Protein AF-A0A6N7YQA2-F1 (afdb_monomer)

Sequence (114 aa):
MRVAAPLALVAAVAAGTWFLGAIVARTTVAAIALTTVWFALLGLAVLLACRRDRALRLPLGGTFAAIAAVSLFGLWWGTVRETEVNERVDVGTPASALPAAERPAVEDLLAPQP

Structure (mmCIF, N/CA/C/O backbone):
data_AF-A0A6N7YQA2-F1
#
_entry.id   AF-A0A6N7YQA2-F1
#
loop_
_atom_site.group_PDB
_atom_site.id
_atom_site.type_symbol
_atom_site.label_atom_id
_atom_site.label_alt_id
_atom_site.label_comp_id
_atom_site.label_asym_id
_atom_site.label_entity_id
_atom_site.label_seq_id
_atom_site.pdbx_PDB_ins_code
_atom_site.Cartn_x
_atom_site.Cartn_y
_atom_site.Cartn_z
_atom_site.occupancy
_atom_site.B_iso_or_equiv
_atom_site.auth_seq_id
_atom_site.auth_comp_id
_atom_site.auth_asym_id
_atom_site.auth_atom_id
_atom_site.pdbx_PDB_model_num
ATOM 1 N N . MET A 1 1 ? -5.804 6.722 22.590 1.00 57.06 1 MET A N 1
ATOM 2 C CA . MET A 1 1 ? -5.378 5.589 21.728 1.00 57.06 1 MET A CA 1
ATOM 3 C C . MET A 1 1 ? -5.959 5.590 20.307 1.00 57.06 1 MET A C 1
ATOM 5 O O . MET A 1 1 ? -5.325 5.017 19.434 1.00 57.06 1 MET A O 1
ATOM 9 N N . ARG A 1 2 ? -7.104 6.239 20.021 1.00 64.12 2 ARG A N 1
ATOM 10 C CA . ARG A 1 2 ? -7.795 6.135 18.714 1.00 64.12 2 ARG A CA 1
ATOM 11 C C . ARG A 1 2 ? -7.004 6.622 17.481 1.00 64.12 2 ARG A C 1
ATOM 13 O O . ARG A 1 2 ? -7.278 6.149 16.389 1.00 64.12 2 ARG A O 1
ATOM 20 N N . VAL A 1 3 ? -6.024 7.515 17.652 1.00 74.50 3 VAL A N 1
ATOM 21 C CA . VAL A 1 3 ? -5.233 8.105 16.545 1.00 74.50 3 VAL A CA 1
ATOM 22 C C . VAL A 1 3 ? -3.900 7.378 16.311 1.00 74.50 3 VAL A C 1
ATOM 24 O O . VAL A 1 3 ? -3.373 7.384 15.206 1.00 74.50 3 VAL A O 1
ATOM 27 N N . ALA A 1 4 ? -3.373 6.682 17.322 1.00 84.44 4 ALA A N 1
ATOM 28 C CA . ALA A 1 4 ? -2.096 5.977 17.202 1.00 84.44 4 ALA A CA 1
ATOM 29 C C . ALA A 1 4 ? -2.177 4.809 16.208 1.00 84.44 4 ALA A C 1
ATOM 31 O O . ALA A 1 4 ? -1.242 4.569 15.457 1.00 84.44 4 ALA A O 1
ATOM 32 N N . ALA A 1 5 ? -3.312 4.110 16.177 1.00 82.88 5 ALA A N 1
ATOM 33 C CA . ALA A 1 5 ? -3.513 2.957 15.311 1.00 82.88 5 ALA A CA 1
ATOM 34 C C . ALA A 1 5 ? -3.528 3.309 13.801 1.00 82.88 5 ALA A C 1
ATOM 36 O O . ALA A 1 5 ? -2.800 2.658 13.053 1.00 82.88 5 ALA A O 1
ATOM 37 N N . PRO A 1 6 ? -4.268 4.334 13.320 1.00 83.50 6 PRO A N 1
ATOM 38 C CA . PRO A 1 6 ? -4.181 4.745 11.916 1.00 83.50 6 PRO A CA 1
ATOM 39 C C . PRO A 1 6 ? -2.810 5.334 11.552 1.00 83.50 6 PRO A C 1
ATOM 41 O O . PRO A 1 6 ? -2.308 5.047 10.471 1.00 83.50 6 PRO A O 1
ATOM 44 N N . LEU A 1 7 ? -2.156 6.078 12.454 1.00 88.31 7 LEU A N 1
ATOM 45 C CA . LEU A 1 7 ? -0.782 6.557 12.233 1.00 88.31 7 LEU A CA 1
ATOM 46 C C . LEU A 1 7 ? 0.217 5.405 12.089 1.00 88.31 7 LEU A C 1
ATOM 48 O O . LEU A 1 7 ? 1.036 5.411 11.174 1.00 88.31 7 LEU A O 1
ATOM 52 N N . ALA A 1 8 ? 0.126 4.398 12.958 1.00 89.00 8 ALA A N 1
ATOM 53 C CA . ALA A 1 8 ? 0.962 3.207 12.876 1.00 89.00 8 ALA A CA 1
ATOM 54 C C . ALA A 1 8 ? 0.727 2.443 11.567 1.00 89.00 8 ALA A C 1
ATOM 56 O O . ALA A 1 8 ? 1.684 1.963 10.967 1.00 89.00 8 ALA A O 1
ATOM 57 N N . LEU A 1 9 ? -0.522 2.375 11.089 1.00 89.06 9 LEU A N 1
ATOM 58 C CA . LEU A 1 9 ? -0.838 1.775 9.794 1.00 89.06 9 LEU A CA 1
ATOM 59 C C . LEU A 1 9 ? -0.187 2.548 8.641 1.00 89.06 9 LEU A C 1
ATOM 61 O O . LEU A 1 9 ? 0.453 1.931 7.796 1.00 89.06 9 LEU A O 1
ATOM 65 N N . VAL A 1 10 ? -0.303 3.879 8.623 1.00 89.75 10 VAL A N 1
ATOM 66 C CA . VAL A 1 10 ? 0.345 4.728 7.606 1.00 89.75 10 VAL A CA 1
ATOM 67 C C . VAL A 1 10 ? 1.859 4.517 7.616 1.00 89.75 10 VAL A C 1
ATOM 69 O O . VAL A 1 10 ? 2.452 4.300 6.561 1.00 89.75 10 VAL A O 1
ATOM 72 N N . ALA A 1 11 ? 2.478 4.515 8.798 1.00 91.44 11 ALA A N 1
ATOM 73 C CA . ALA A 1 11 ? 3.910 4.278 8.944 1.00 91.44 11 ALA A CA 1
ATOM 74 C C . ALA A 1 11 ? 4.317 2.875 8.461 1.00 91.44 11 ALA A C 1
ATOM 76 O O . ALA A 1 11 ? 5.308 2.741 7.749 1.00 91.44 11 ALA A O 1
ATOM 77 N N . ALA A 1 12 ? 3.541 1.839 8.794 1.00 90.94 12 ALA A N 1
ATOM 78 C CA . ALA A 1 12 ? 3.803 0.463 8.373 1.00 90.94 12 ALA A CA 1
ATOM 79 C C . ALA A 1 12 ? 3.654 0.274 6.858 1.00 90.94 12 ALA A C 1
ATOM 81 O O . ALA A 1 12 ? 4.460 -0.431 6.246 1.00 90.94 12 ALA A O 1
ATOM 82 N N . VAL A 1 13 ? 2.655 0.917 6.242 1.00 89.38 13 VAL A N 1
ATOM 83 C CA . VAL A 1 13 ? 2.530 0.958 4.781 1.00 89.38 13 VAL A CA 1
ATOM 84 C C . VAL A 1 13 ? 3.771 1.621 4.204 1.00 89.38 13 VAL A C 1
ATOM 86 O O . VAL A 1 13 ? 4.504 0.951 3.488 1.00 89.38 13 VAL A O 1
ATOM 89 N N . ALA A 1 14 ? 4.049 2.876 4.577 1.00 89.00 14 ALA A N 1
ATOM 90 C CA . ALA A 1 14 ? 5.137 3.668 4.010 1.00 89.00 14 ALA A CA 1
ATOM 91 C C . ALA A 1 14 ? 6.494 2.959 4.128 1.00 89.00 14 ALA A C 1
ATOM 93 O O . ALA A 1 14 ? 7.182 2.780 3.121 1.00 89.00 14 ALA A O 1
ATOM 94 N N . ALA A 1 15 ? 6.837 2.490 5.330 1.00 90.81 15 ALA A N 1
ATOM 95 C CA . ALA A 1 15 ? 8.086 1.785 5.592 1.00 90.81 15 ALA A CA 1
ATOM 96 C C . ALA A 1 15 ? 8.188 0.476 4.797 1.00 90.81 15 ALA A C 1
ATOM 98 O O . ALA A 1 15 ? 9.235 0.196 4.217 1.00 90.81 15 ALA A O 1
ATOM 99 N N . GLY A 1 16 ? 7.106 -0.305 4.725 1.00 86.00 16 GLY A N 1
ATOM 100 C CA . GLY A 1 16 ? 7.097 -1.557 3.975 1.00 86.00 16 GLY A CA 1
ATOM 101 C C . GLY A 1 16 ? 7.213 -1.344 2.469 1.00 86.00 16 GLY A C 1
ATOM 102 O O . GLY A 1 16 ? 8.062 -1.968 1.841 1.00 86.00 16 GLY A O 1
ATOM 103 N N . THR A 1 17 ? 6.443 -0.421 1.881 1.00 83.62 17 THR A N 1
ATOM 104 C CA . THR A 1 17 ? 6.575 -0.093 0.449 1.00 83.62 17 THR A CA 1
ATOM 105 C C . THR A 1 17 ? 7.958 0.439 0.106 1.00 83.62 17 THR A C 1
ATOM 107 O O . THR A 1 17 ? 8.520 0.041 -0.910 1.00 83.62 17 THR A O 1
ATOM 110 N N . TRP A 1 18 ? 8.532 1.291 0.960 1.00 86.62 18 TRP A N 1
ATOM 111 C CA . TRP A 1 18 ? 9.882 1.803 0.756 1.00 86.62 18 TRP A CA 1
ATOM 112 C C . TRP A 1 18 ? 10.914 0.677 0.793 1.00 86.62 18 TRP A C 1
ATOM 114 O O . TRP A 1 18 ? 11.698 0.522 -0.137 1.00 86.62 18 TRP A O 1
ATOM 124 N N . PHE A 1 19 ? 10.896 -0.145 1.843 1.00 86.81 19 PHE A N 1
ATOM 125 C CA . PHE A 1 19 ? 11.865 -1.222 2.016 1.00 86.81 19 PHE A CA 1
ATOM 126 C C . PHE A 1 19 ? 11.759 -2.270 0.898 1.00 86.81 19 PHE A C 1
ATOM 128 O O . PHE A 1 19 ? 12.755 -2.629 0.271 1.00 86.81 19 PHE A O 1
ATOM 135 N N . LEU A 1 20 ? 10.548 -2.737 0.599 1.00 81.88 20 LEU A N 1
ATOM 136 C CA . LEU A 1 20 ? 10.328 -3.791 -0.391 1.00 81.88 20 LEU A CA 1
ATOM 137 C C . LEU A 1 20 ? 10.561 -3.284 -1.821 1.00 81.88 20 LEU A C 1
ATOM 139 O O . LEU A 1 20 ? 11.132 -4.010 -2.634 1.00 81.88 20 LEU A O 1
ATOM 143 N N . GLY A 1 21 ? 10.167 -2.042 -2.111 1.00 72.75 21 GLY A N 1
ATOM 144 C CA . GLY A 1 21 ? 10.317 -1.428 -3.429 1.00 72.75 21 GLY A CA 1
ATOM 145 C C . GLY A 1 21 ? 11.737 -0.954 -3.733 1.00 72.75 21 GLY A C 1
ATOM 146 O O . GLY A 1 21 ? 12.250 -1.251 -4.805 1.00 72.75 21 GLY A O 1
ATOM 147 N N . ALA A 1 22 ? 12.385 -0.242 -2.806 1.00 73.88 22 ALA A N 1
ATOM 148 C CA . ALA A 1 22 ? 13.680 0.393 -3.065 1.00 73.88 22 ALA A CA 1
ATOM 149 C C . ALA A 1 22 ? 14.885 -0.511 -2.767 1.00 73.88 22 ALA A C 1
ATOM 151 O O . ALA A 1 22 ? 15.943 -0.326 -3.361 1.00 73.88 22 ALA A O 1
ATOM 152 N N . ILE A 1 23 ? 14.755 -1.460 -1.831 1.00 76.62 23 ILE A N 1
ATOM 153 C CA . ILE A 1 23 ? 15.906 -2.230 -1.326 1.00 76.62 23 ILE A CA 1
ATOM 154 C C . ILE A 1 23 ? 15.876 -3.677 -1.820 1.00 76.62 23 ILE A C 1
ATOM 156 O O . ILE A 1 23 ? 16.917 -4.238 -2.157 1.00 76.62 23 ILE A O 1
ATOM 160 N N . VAL A 1 24 ? 14.697 -4.303 -1.856 1.00 74.38 24 VAL A N 1
ATOM 161 C CA . VAL A 1 24 ? 14.593 -5.753 -2.097 1.00 74.38 24 VAL A CA 1
ATOM 162 C C . VAL A 1 24 ? 14.338 -6.087 -3.567 1.00 74.38 24 VAL A C 1
ATOM 164 O O . VAL A 1 24 ? 14.858 -7.083 -4.079 1.00 74.38 24 VAL A O 1
ATOM 167 N N . ALA A 1 25 ? 13.543 -5.281 -4.266 1.00 75.31 25 ALA A N 1
ATOM 168 C CA . ALA A 1 25 ? 13.140 -5.597 -5.624 1.00 75.31 25 ALA A CA 1
ATOM 169 C C . ALA A 1 25 ? 14.216 -5.234 -6.659 1.00 75.31 25 ALA A C 1
ATOM 171 O O . ALA A 1 25 ? 14.480 -4.068 -6.927 1.00 75.31 25 ALA A O 1
ATOM 172 N N . ARG A 1 26 ? 14.798 -6.255 -7.302 1.00 77.56 26 ARG A N 1
ATOM 173 C CA . ARG A 1 26 ? 15.703 -6.077 -8.458 1.00 77.56 26 ARG A CA 1
ATOM 174 C C . ARG A 1 26 ? 14.960 -5.908 -9.782 1.00 77.56 26 ARG A C 1
ATOM 176 O O . ARG A 1 26 ? 15.552 -5.492 -10.768 1.00 77.56 26 ARG A O 1
ATOM 183 N N . THR A 1 27 ? 13.686 -6.294 -9.819 1.00 80.94 27 THR A N 1
ATOM 184 C CA . THR A 1 27 ? 12.836 -6.251 -11.011 1.00 80.94 27 THR A CA 1
ATOM 185 C C . THR A 1 27 ? 11.459 -5.701 -10.657 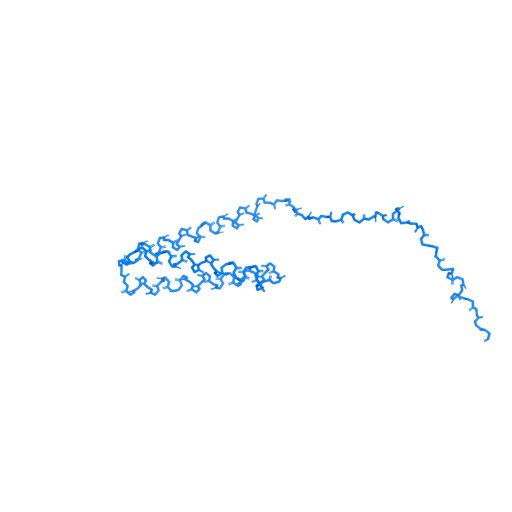1.00 80.94 27 THR A C 1
ATOM 187 O O . THR A 1 27 ? 10.972 -5.888 -9.537 1.00 80.94 27 THR A O 1
ATOM 190 N N . THR A 1 28 ? 10.796 -5.068 -11.626 1.00 79.75 28 THR A N 1
ATOM 191 C CA . THR A 1 28 ? 9.455 -4.485 -11.457 1.00 79.75 28 THR A CA 1
ATOM 192 C C . THR A 1 28 ? 8.426 -5.525 -11.013 1.00 79.75 28 THR A C 1
ATOM 194 O O . THR A 1 28 ? 7.625 -5.271 -10.119 1.00 79.75 28 THR A O 1
ATOM 197 N N . VAL A 1 29 ? 8.486 -6.738 -11.575 1.00 83.50 29 VAL A N 1
ATOM 198 C CA . VAL A 1 29 ? 7.567 -7.832 -11.219 1.00 83.50 29 VAL A CA 1
ATOM 199 C C . VAL A 1 29 ? 7.747 -8.252 -9.759 1.00 83.50 29 VAL A C 1
ATOM 201 O O . VAL A 1 29 ? 6.760 -8.430 -9.045 1.00 83.50 29 VAL A O 1
ATOM 204 N N . ALA A 1 30 ? 8.995 -8.358 -9.289 1.00 84.38 30 ALA A N 1
ATOM 205 C CA . ALA A 1 30 ? 9.272 -8.674 -7.892 1.00 84.38 30 ALA A CA 1
ATOM 206 C C . ALA A 1 30 ? 8.772 -7.562 -6.957 1.00 84.38 30 ALA A C 1
ATOM 208 O O . ALA A 1 30 ? 8.163 -7.871 -5.934 1.00 84.38 30 ALA A O 1
ATOM 209 N N . ALA A 1 31 ? 8.958 -6.289 -7.330 1.00 81.69 31 ALA A N 1
ATOM 210 C CA . ALA A 1 31 ? 8.445 -5.151 -6.565 1.00 81.69 31 ALA A CA 1
ATOM 211 C C . ALA A 1 31 ? 6.922 -5.225 -6.407 1.00 81.69 31 ALA A C 1
ATOM 213 O O . ALA A 1 31 ? 6.407 -5.111 -5.292 1.00 81.69 31 ALA A O 1
ATOM 214 N N . ILE A 1 32 ? 6.201 -5.471 -7.506 1.00 84.06 32 ILE A N 1
ATOM 215 C CA . ILE A 1 32 ? 4.736 -5.567 -7.507 1.00 84.06 32 ILE A CA 1
ATOM 216 C C . ILE A 1 32 ? 4.277 -6.738 -6.639 1.00 84.06 32 ILE A C 1
ATOM 218 O O . ILE A 1 32 ? 3.419 -6.553 -5.774 1.00 84.06 32 ILE A O 1
ATOM 222 N N . ALA A 1 33 ? 4.857 -7.928 -6.825 1.00 88.25 33 ALA A N 1
ATOM 223 C CA . ALA A 1 33 ? 4.471 -9.119 -6.072 1.00 88.25 33 ALA A CA 1
ATOM 224 C C . ALA A 1 3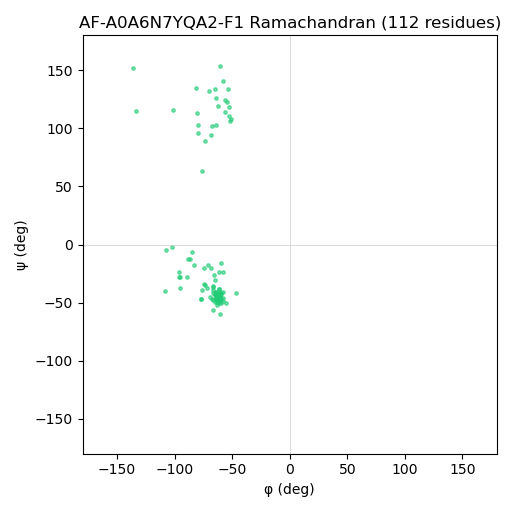3 ? 4.688 -8.924 -4.564 1.00 88.25 33 ALA A C 1
ATOM 226 O O . ALA A 1 33 ? 3.781 -9.151 -3.763 1.00 88.25 33 ALA A O 1
ATOM 227 N N . LEU A 1 34 ? 5.865 -8.431 -4.180 1.00 88.62 34 LEU A N 1
ATOM 228 C CA . LEU A 1 34 ? 6.242 -8.242 -2.784 1.00 88.62 34 LEU A CA 1
ATOM 229 C C . LEU A 1 34 ? 5.386 -7.165 -2.101 1.00 88.62 34 LEU A C 1
ATOM 231 O O . LEU A 1 34 ? 4.893 -7.369 -0.990 1.00 88.62 34 LEU A O 1
ATOM 235 N N . THR A 1 35 ? 5.129 -6.059 -2.801 1.00 86.56 35 THR A N 1
ATOM 236 C CA . THR A 1 35 ? 4.234 -4.996 -2.323 1.00 86.56 35 THR A CA 1
ATOM 237 C C . THR A 1 35 ? 2.796 -5.494 -2.181 1.00 86.56 35 THR A C 1
ATOM 239 O O . THR A 1 35 ? 2.136 -5.201 -1.185 1.00 86.56 35 THR A O 1
ATOM 242 N N . THR A 1 36 ? 2.315 -6.298 -3.131 1.00 88.81 36 THR A N 1
ATOM 243 C CA . THR A 1 36 ? 0.965 -6.884 -3.086 1.00 88.81 36 THR A CA 1
ATOM 244 C C . THR A 1 36 ? 0.801 -7.797 -1.873 1.00 88.81 36 THR A C 1
ATOM 246 O O . THR A 1 36 ? -0.178 -7.674 -1.134 1.00 88.81 3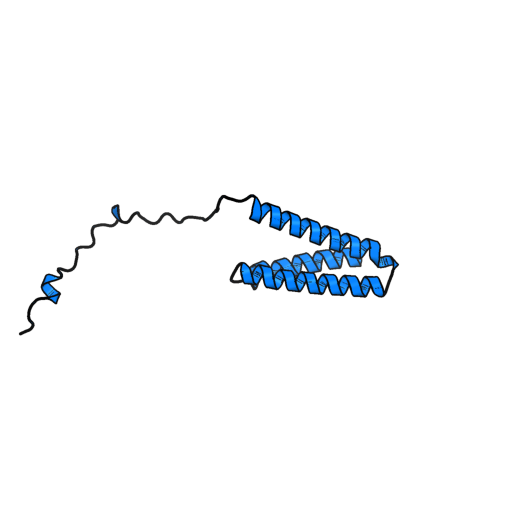6 THR A O 1
ATOM 249 N N . VAL A 1 37 ? 1.782 -8.669 -1.617 1.00 93.25 37 VAL A N 1
ATOM 250 C CA . VAL A 1 37 ? 1.793 -9.538 -0.430 1.00 93.25 37 VAL A CA 1
ATOM 251 C C . VAL A 1 37 ? 1.799 -8.704 0.852 1.00 93.25 37 VAL A C 1
ATOM 253 O O . VAL A 1 37 ? 1.034 -8.991 1.771 1.00 93.25 37 VAL A O 1
ATOM 256 N N . TRP A 1 38 ? 2.596 -7.635 0.910 1.00 92.31 38 TRP A N 1
ATOM 257 C CA . TRP A 1 38 ? 2.639 -6.744 2.071 1.00 92.31 38 TRP A CA 1
ATOM 258 C C . TRP A 1 38 ? 1.293 -6.069 2.357 1.00 92.31 38 TRP A C 1
ATOM 260 O O . TRP A 1 38 ? 0.805 -6.102 3.489 1.00 92.31 38 TRP A O 1
ATOM 270 N N . PHE A 1 39 ? 0.643 -5.522 1.327 1.00 91.38 39 PHE A N 1
ATOM 271 C CA . PHE A 1 39 ? -0.698 -4.951 1.457 1.00 91.38 39 PHE A CA 1
ATOM 272 C C . PHE A 1 39 ? -1.731 -5.990 1.902 1.00 91.38 39 PHE A C 1
ATOM 274 O O . PHE A 1 39 ? -2.589 -5.672 2.726 1.00 91.38 39 PHE A O 1
ATOM 281 N N . ALA A 1 40 ? -1.637 -7.231 1.416 1.00 93.00 40 ALA A N 1
ATOM 282 C CA . ALA A 1 40 ? -2.518 -8.313 1.847 1.00 93.00 40 ALA A CA 1
ATOM 283 C C . ALA A 1 40 ? -2.337 -8.640 3.339 1.00 93.00 40 ALA A C 1
ATOM 285 O O . ALA A 1 40 ? -3.327 -8.782 4.062 1.00 93.00 40 ALA A O 1
ATOM 286 N N . LEU A 1 41 ? -1.092 -8.691 3.826 1.00 94.25 41 LEU A N 1
ATOM 287 C CA . LEU A 1 41 ? -0.791 -8.906 5.245 1.00 94.25 41 LEU A CA 1
ATOM 288 C C . LEU A 1 41 ? -1.335 -7.771 6.121 1.00 94.25 41 LEU A C 1
ATOM 290 O O . LEU A 1 41 ? -1.966 -8.032 7.149 1.00 94.2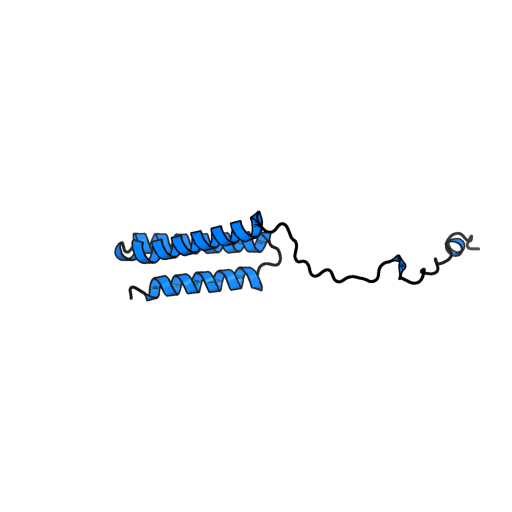5 41 LEU A O 1
ATOM 294 N N . LEU A 1 42 ? -1.155 -6.517 5.700 1.00 92.25 42 LEU A N 1
ATOM 295 C CA . LEU A 1 42 ? -1.707 -5.364 6.414 1.00 92.25 42 LEU A CA 1
ATOM 296 C C . LEU A 1 42 ? -3.238 -5.359 6.396 1.00 92.25 42 LEU A C 1
ATOM 298 O O . LEU A 1 42 ? -3.858 -5.127 7.433 1.00 92.25 42 LEU A O 1
ATOM 302 N N . GLY A 1 43 ? -3.855 -5.675 5.258 1.00 89.50 43 GLY A N 1
ATOM 303 C CA . GLY A 1 43 ? -5.306 -5.806 5.141 1.00 89.50 43 GLY A CA 1
ATOM 304 C C . GLY A 1 43 ? -5.858 -6.884 6.073 1.00 89.50 43 GLY A C 1
ATOM 305 O O . GLY A 1 43 ? -6.860 -6.660 6.755 1.00 89.50 43 GLY A O 1
ATOM 306 N N . LEU A 1 44 ? -5.165 -8.021 6.183 1.00 93.62 44 LEU A N 1
ATOM 307 C CA . LEU A 1 44 ? -5.519 -9.085 7.118 1.00 93.62 44 LEU A CA 1
ATOM 308 C C . LEU A 1 44 ? -5.399 -8.613 8.575 1.00 93.62 44 LEU A C 1
ATOM 310 O O . LEU A 1 44 ? -6.331 -8.810 9.355 1.00 93.62 44 LEU A O 1
ATOM 314 N N . ALA A 1 45 ? -4.310 -7.930 8.937 1.00 90.00 45 ALA A N 1
ATOM 315 C CA . ALA A 1 45 ? -4.125 -7.373 10.278 1.00 90.00 45 ALA A CA 1
ATOM 316 C C . ALA A 1 45 ? -5.222 -6.355 10.641 1.00 90.00 45 ALA A C 1
ATOM 318 O O . ALA A 1 45 ? -5.794 -6.418 11.734 1.00 90.00 45 ALA A O 1
ATOM 319 N N . VAL A 1 46 ? -5.578 -5.466 9.707 1.00 90.25 46 VAL A N 1
ATOM 320 C CA . VAL A 1 46 ? -6.688 -4.513 9.857 1.00 90.25 46 VAL A CA 1
ATOM 321 C C . VAL A 1 46 ? -8.007 -5.256 10.046 1.00 90.25 46 VAL A C 1
ATOM 323 O O . VAL A 1 46 ? -8.775 -4.914 10.946 1.00 90.25 46 VAL A O 1
ATOM 326 N N . LEU A 1 47 ? -8.268 -6.297 9.252 1.00 89.94 47 LEU A N 1
ATOM 327 C CA . LEU A 1 47 ? -9.490 -7.091 9.349 1.00 89.94 47 LEU A CA 1
ATOM 328 C C . LEU A 1 47 ? -9.596 -7.797 10.708 1.00 89.94 47 LEU A C 1
ATOM 330 O O . LEU A 1 47 ? -10.656 -7.754 11.335 1.00 89.94 47 LEU A O 1
ATOM 334 N N . LEU A 1 48 ? -8.506 -8.393 11.200 1.00 91.38 48 LEU A N 1
ATOM 335 C CA . LEU A 1 48 ? -8.455 -9.007 12.530 1.00 91.38 48 LEU A CA 1
ATOM 336 C C . LEU A 1 48 ? -8.697 -7.971 13.637 1.00 91.38 48 LEU A C 1
ATOM 338 O O . LEU A 1 48 ? -9.514 -8.215 14.529 1.00 91.38 48 LEU A O 1
ATOM 342 N N . ALA A 1 49 ? -8.057 -6.802 13.560 1.00 86.31 49 ALA A N 1
ATOM 343 C CA . ALA A 1 49 ? -8.262 -5.718 14.522 1.00 86.31 49 ALA A CA 1
ATOM 344 C C . ALA A 1 49 ? -9.723 -5.231 14.527 1.00 86.31 49 ALA A C 1
ATOM 346 O O . ALA A 1 49 ? -10.335 -5.086 15.584 1.00 86.31 49 ALA A O 1
ATOM 347 N N . CYS A 1 50 ? -10.315 -5.079 13.342 1.00 87.56 50 CYS A N 1
ATOM 348 C CA . CYS A 1 50 ? -11.713 -4.698 13.142 1.00 87.56 50 CYS A CA 1
ATOM 349 C C . CYS A 1 50 ? -12.714 -5.746 13.652 1.00 87.56 50 CYS A C 1
ATOM 351 O O . CYS A 1 50 ? -13.828 -5.393 14.048 1.00 87.56 50 CYS A O 1
ATOM 353 N N . ARG A 1 51 ? -12.351 -7.037 13.616 1.00 89.19 51 ARG A N 1
ATOM 354 C CA . ARG A 1 51 ? -13.166 -8.119 14.193 1.00 89.19 51 ARG A CA 1
ATOM 355 C C . ARG A 1 51 ? -13.108 -8.119 15.715 1.00 89.19 51 ARG A C 1
ATOM 357 O O . ARG A 1 51 ? -14.114 -8.442 16.341 1.00 89.19 51 ARG A O 1
ATOM 364 N N . ARG A 1 52 ? -11.957 -7.763 16.293 1.00 88.31 52 ARG A N 1
ATOM 365 C CA . ARG A 1 52 ? -11.752 -7.725 17.745 1.00 88.31 52 ARG A CA 1
ATOM 366 C C . ARG A 1 52 ? -12.401 -6.504 18.397 1.00 88.31 52 ARG A C 1
ATOM 368 O O . ARG A 1 52 ? -12.985 -6.647 19.464 1.00 88.31 52 ARG A O 1
ATOM 375 N N . ASP A 1 53 ? -12.339 -5.338 17.755 1.00 85.62 53 ASP A N 1
ATOM 376 C CA . ASP A 1 53 ? -12.951 -4.106 18.258 1.00 85.62 53 ASP A CA 1
ATOM 377 C C . ASP A 1 53 ? -13.732 -3.377 17.154 1.00 85.62 53 ASP A C 1
ATOM 379 O O . ASP A 1 53 ? -13.176 -2.865 16.176 1.00 85.62 53 ASP A O 1
ATOM 383 N N . ARG A 1 54 ? -15.057 -3.292 17.334 1.00 82.81 54 ARG A N 1
ATOM 384 C CA . ARG A 1 54 ? -15.946 -2.617 16.381 1.00 82.81 54 ARG A CA 1
ATOM 385 C C . ARG A 1 54 ? -15.697 -1.110 16.307 1.00 82.81 54 ARG A C 1
ATOM 387 O O . ARG A 1 54 ? -15.953 -0.529 15.253 1.00 82.81 54 ARG A O 1
ATOM 394 N N . ALA A 1 55 ? -15.175 -0.488 17.366 1.00 85.19 55 ALA A N 1
ATOM 395 C CA . ALA A 1 55 ? -14.867 0.940 17.388 1.00 85.19 55 ALA A CA 1
ATOM 396 C C . ALA A 1 55 ? -13.695 1.304 16.459 1.00 85.19 55 ALA A C 1
ATOM 398 O O . ALA A 1 55 ? -13.576 2.457 16.046 1.00 85.19 55 ALA A O 1
ATOM 399 N N . LEU A 1 56 ? -12.858 0.326 16.089 1.00 79.75 56 LEU A N 1
ATOM 400 C CA . LEU A 1 56 ? -11.736 0.521 15.170 1.00 79.75 56 LEU A CA 1
ATOM 401 C C . LEU A 1 56 ? -12.126 0.378 13.692 1.00 79.75 56 LEU A C 1
ATOM 403 O O . LEU A 1 56 ? -11.354 0.787 12.830 1.00 79.75 56 LEU A O 1
ATOM 407 N N . ARG A 1 57 ? -13.323 -0.133 13.370 1.00 85.38 57 ARG A N 1
ATOM 408 C CA . ARG A 1 57 ? -13.731 -0.417 11.977 1.00 85.38 57 ARG A CA 1
ATOM 409 C C . ARG A 1 57 ? -13.724 0.817 11.087 1.00 85.38 57 ARG A C 1
ATOM 411 O O . ARG A 1 57 ? -13.185 0.762 9.988 1.00 85.38 57 ARG A O 1
ATOM 418 N N . LEU A 1 58 ? -14.297 1.919 11.569 1.00 84.88 58 LEU A N 1
ATOM 419 C CA . LEU A 1 58 ? -14.314 3.178 10.826 1.00 84.88 58 LEU A CA 1
ATOM 420 C C . LEU A 1 58 ? -12.908 3.774 10.663 1.00 84.88 58 LEU A C 1
ATOM 422 O O . LEU A 1 58 ? -12.499 3.986 9.525 1.00 84.88 58 LEU A O 1
ATOM 426 N N . PRO A 1 59 ? -12.144 4.032 11.746 1.00 85.25 59 PRO A N 1
ATOM 427 C CA . PRO A 1 59 ? -10.856 4.700 11.609 1.00 85.25 59 PRO A CA 1
ATOM 428 C C . PRO A 1 59 ? -9.813 3.823 10.911 1.00 85.25 59 PRO A C 1
ATOM 430 O O . PRO A 1 59 ? -9.143 4.306 10.006 1.00 85.25 59 PRO A O 1
ATOM 433 N N . LEU A 1 60 ? -9.678 2.541 11.269 1.00 85.69 60 LEU A N 1
ATOM 434 C CA . LEU A 1 60 ? -8.669 1.666 10.662 1.00 85.69 60 LEU A CA 1
ATOM 435 C C . LEU A 1 60 ? -9.078 1.202 9.264 1.00 85.69 60 LEU A C 1
ATOM 437 O O . LEU A 1 60 ? -8.279 1.278 8.336 1.00 85.69 60 LEU A O 1
ATOM 441 N N . GLY A 1 61 ? -10.323 0.743 9.116 1.00 86.62 61 GLY A N 1
ATOM 442 C CA . GLY A 1 61 ? -10.841 0.269 7.836 1.00 86.62 61 GLY A CA 1
ATOM 443 C C . GLY A 1 61 ? -10.926 1.393 6.809 1.00 86.62 61 GLY A C 1
ATOM 444 O O . GLY A 1 61 ? -10.482 1.211 5.680 1.00 86.62 61 GLY A O 1
ATOM 445 N N . GLY A 1 62 ? -11.410 2.572 7.214 1.00 88.94 62 GLY A N 1
ATOM 446 C CA . GLY A 1 62 ? -11.444 3.759 6.359 1.00 88.94 62 GLY A CA 1
ATOM 447 C C . GLY A 1 62 ? -10.049 4.221 5.941 1.00 88.94 62 GLY A C 1
ATOM 448 O O . GLY A 1 62 ? -9.826 4.473 4.761 1.00 88.94 62 GLY A O 1
ATOM 449 N N . THR A 1 63 ? -9.090 4.254 6.875 1.00 89.12 63 THR A N 1
ATOM 450 C CA . THR A 1 63 ? -7.696 4.616 6.558 1.00 89.12 63 THR A CA 1
ATOM 451 C C . THR A 1 63 ? -7.076 3.620 5.581 1.00 89.12 63 THR A C 1
ATOM 453 O O . THR A 1 63 ? -6.515 4.031 4.570 1.00 89.12 63 THR A O 1
ATOM 456 N N . PHE A 1 64 ? -7.214 2.314 5.831 1.00 91.00 64 PHE A N 1
ATOM 457 C CA . PHE A 1 64 ? -6.685 1.292 4.926 1.00 91.00 64 PHE A CA 1
ATOM 458 C C . PHE A 1 64 ? -7.316 1.383 3.533 1.00 91.00 64 PHE A C 1
ATOM 460 O O . PHE A 1 64 ? -6.600 1.355 2.535 1.00 91.00 64 PHE A O 1
ATOM 467 N N . ALA A 1 65 ? -8.641 1.539 3.461 1.00 92.31 65 ALA A N 1
ATOM 468 C CA . ALA A 1 65 ? -9.357 1.669 2.196 1.00 92.31 65 ALA A CA 1
ATOM 469 C C . ALA A 1 65 ? -8.922 2.918 1.416 1.00 92.31 65 ALA A C 1
ATOM 471 O O . ALA A 1 65 ? -8.695 2.832 0.212 1.00 92.31 65 ALA A O 1
ATOM 472 N N . ALA A 1 66 ? -8.749 4.056 2.096 1.00 93.81 66 ALA A N 1
ATOM 473 C CA . ALA A 1 66 ? -8.258 5.284 1.478 1.00 93.81 66 ALA A CA 1
ATOM 474 C C . ALA A 1 66 ? -6.835 5.112 0.926 1.00 93.81 66 ALA A C 1
ATOM 476 O O . ALA A 1 66 ? -6.581 5.478 -0.218 1.00 93.81 66 ALA A O 1
ATOM 477 N N . ILE A 1 67 ? -5.930 4.500 1.698 1.00 91.44 67 ILE A N 1
ATOM 478 C CA . ILE A 1 67 ? -4.564 4.205 1.243 1.00 91.44 67 ILE A CA 1
ATOM 479 C C . ILE A 1 67 ? -4.603 3.292 0.015 1.00 91.44 67 ILE A C 1
ATOM 481 O O . ILE A 1 67 ? -3.990 3.615 -0.997 1.00 91.44 67 ILE A O 1
ATOM 485 N N . ALA A 1 68 ? -5.349 2.185 0.072 1.00 89.62 68 ALA A N 1
ATOM 486 C CA . ALA A 1 68 ? -5.451 1.244 -1.040 1.00 89.62 68 ALA A CA 1
ATOM 487 C C . ALA A 1 68 ? -6.002 1.913 -2.310 1.00 89.62 68 ALA A C 1
ATOM 489 O O . ALA A 1 68 ? -5.468 1.697 -3.397 1.00 89.62 68 ALA A O 1
ATOM 490 N N . ALA A 1 69 ? -7.025 2.763 -2.174 1.00 92.81 69 ALA A N 1
ATOM 491 C CA . ALA A 1 69 ? -7.592 3.516 -3.287 1.00 92.81 69 ALA A CA 1
ATOM 492 C C . ALA A 1 69 ? -6.575 4.490 -3.900 1.00 92.81 69 ALA A C 1
ATOM 494 O O . ALA A 1 69 ? -6.420 4.516 -5.119 1.00 92.81 69 ALA A O 1
ATOM 495 N N . VAL A 1 70 ? -5.844 5.245 -3.073 1.00 93.38 70 VAL A N 1
ATOM 496 C CA . VAL A 1 70 ? -4.792 6.165 -3.537 1.00 93.38 70 VAL A CA 1
ATOM 497 C C . VAL A 1 70 ? -3.659 5.405 -4.226 1.00 93.38 70 VAL A C 1
ATOM 499 O O . VAL A 1 70 ? -3.213 5.820 -5.292 1.00 93.38 70 VAL A O 1
ATOM 502 N N . SER A 1 71 ? -3.219 4.274 -3.670 1.00 87.44 71 SER A N 1
ATOM 503 C CA . SER A 1 71 ? -2.171 3.444 -4.271 1.00 87.44 71 SER A CA 1
ATOM 504 C C . SER A 1 71 ? -2.597 2.857 -5.619 1.00 87.44 71 SER A C 1
ATOM 506 O O . SER A 1 71 ? -1.832 2.926 -6.578 1.00 87.44 71 SER A O 1
ATOM 508 N N . LEU A 1 72 ? -3.821 2.327 -5.720 1.00 88.50 72 LEU A N 1
ATOM 509 C CA . LEU A 1 72 ? -4.371 1.815 -6.980 1.00 88.50 72 LEU A CA 1
ATOM 510 C C . LEU A 1 72 ? -4.526 2.923 -8.020 1.00 88.50 72 LEU A C 1
ATOM 512 O O . LEU A 1 72 ? -4.180 2.722 -9.181 1.00 88.50 72 LEU A O 1
ATOM 516 N N . PHE A 1 73 ? -5.013 4.093 -7.603 1.00 89.56 73 PHE A N 1
ATOM 517 C CA . PHE A 1 73 ? -5.143 5.245 -8.485 1.00 89.56 73 PHE A CA 1
ATOM 518 C C . PHE A 1 73 ? -3.780 5.722 -8.990 1.00 89.56 73 PHE A C 1
ATOM 520 O O . PHE A 1 73 ? -3.633 5.944 -10.186 1.00 89.56 73 PHE A O 1
ATOM 527 N N . GLY A 1 74 ? -2.776 5.822 -8.115 1.00 86.12 74 GLY A N 1
ATOM 528 C CA . GLY A 1 74 ? -1.412 6.182 -8.502 1.00 86.12 74 GLY A CA 1
ATOM 529 C C . GLY A 1 74 ? -0.802 5.179 -9.481 1.00 86.12 74 GLY A C 1
ATOM 530 O O . GLY A 1 74 ? -0.222 5.583 -10.486 1.00 86.12 74 GLY A O 1
ATOM 531 N N . LEU A 1 75 ? -1.001 3.878 -9.239 1.00 83.44 75 LEU A N 1
ATOM 532 C CA . LEU A 1 75 ? -0.539 2.826 -10.145 1.00 83.44 75 LEU A CA 1
ATOM 533 C C . LEU A 1 75 ? -1.232 2.911 -11.507 1.00 83.44 75 LEU A C 1
ATOM 535 O O . LEU A 1 75 ? -0.564 2.846 -12.536 1.00 83.44 75 LEU A O 1
ATOM 539 N N . TRP A 1 76 ? -2.556 3.067 -11.522 1.00 85.19 76 TRP A N 1
ATOM 540 C CA . TRP A 1 76 ? -3.327 3.225 -12.754 1.00 85.19 76 TRP A CA 1
ATOM 541 C C . TRP A 1 76 ? -2.895 4.476 -13.519 1.00 85.19 76 TRP A C 1
ATOM 543 O O . TRP A 1 76 ? -2.661 4.407 -14.720 1.00 85.19 76 TRP A O 1
ATOM 553 N N . TRP A 1 77 ? -2.733 5.597 -12.818 1.00 85.75 77 TRP A N 1
ATOM 554 C CA . TRP A 1 77 ? -2.319 6.859 -13.413 1.00 85.75 77 TRP A CA 1
ATOM 555 C C . TRP A 1 77 ? -0.936 6.756 -14.055 1.00 85.75 77 TRP A C 1
ATOM 557 O O . TRP A 1 77 ? -0.805 7.093 -15.225 1.00 85.75 77 TRP A O 1
ATOM 567 N N . GLY A 1 78 ? 0.064 6.239 -13.335 1.00 80.19 78 GLY A N 1
ATOM 568 C CA . GLY A 1 78 ? 1.410 6.056 -13.885 1.00 80.19 78 GLY A CA 1
ATOM 569 C C . GLY A 1 78 ? 1.430 5.041 -15.028 1.00 80.19 78 GLY A C 1
ATOM 570 O O . GLY A 1 78 ? 1.893 5.336 -16.118 1.00 80.19 78 GLY A O 1
ATOM 571 N N . THR A 1 79 ? 0.832 3.863 -14.838 1.00 75.81 79 THR A N 1
ATOM 572 C CA . THR A 1 79 ? 0.964 2.757 -15.806 1.00 75.81 79 THR A CA 1
ATOM 573 C C . THR A 1 79 ? 0.137 2.959 -17.078 1.00 75.81 79 THR A C 1
ATOM 575 O O . THR A 1 79 ? 0.536 2.505 -18.144 1.00 75.81 79 THR A O 1
ATOM 578 N N . VAL A 1 80 ? -1.043 3.581 -16.981 1.00 74.12 80 VAL A N 1
ATOM 579 C CA . VAL A 1 80 ? -1.977 3.683 -18.117 1.00 74.12 80 VAL A CA 1
ATOM 580 C C . VAL A 1 80 ? -1.817 4.996 -18.881 1.00 74.12 80 VAL A C 1
ATOM 582 O O . VAL A 1 80 ? -2.113 5.026 -20.074 1.00 74.12 80 VAL A O 1
ATOM 585 N N . ARG A 1 81 ? -1.369 6.084 -18.235 1.00 70.62 81 ARG A N 1
ATOM 586 C CA . ARG A 1 81 ? -1.182 7.374 -18.923 1.00 70.62 81 ARG A CA 1
ATOM 587 C C . ARG A 1 81 ? 0.236 7.637 -19.402 1.00 70.62 81 ARG A C 1
ATOM 589 O O . ARG A 1 81 ? 0.370 8.392 -20.362 1.00 70.62 81 ARG A O 1
ATOM 596 N N . GLU A 1 82 ? 1.272 7.086 -18.772 1.00 66.12 82 GLU A N 1
ATOM 597 C CA . GLU A 1 82 ? 2.638 7.320 -19.248 1.00 66.12 82 GLU A CA 1
ATOM 598 C C . GLU A 1 82 ? 2.938 6.419 -20.446 1.00 66.12 82 GLU A C 1
ATOM 600 O O . GLU A 1 82 ? 3.314 5.258 -20.320 1.00 66.12 82 GLU A O 1
ATOM 605 N N . THR A 1 83 ? 2.760 6.982 -21.640 1.00 62.41 83 THR A N 1
ATOM 606 C CA . THR A 1 83 ? 3.275 6.426 -22.900 1.00 62.41 83 THR A CA 1
ATOM 607 C C . THR A 1 83 ? 4.718 6.839 -23.184 1.00 62.41 83 THR A C 1
ATOM 609 O O . THR A 1 83 ? 5.309 6.359 -24.147 1.00 62.41 83 THR A O 1
ATOM 612 N N . GLU A 1 84 ? 5.290 7.728 -22.370 1.00 66.12 84 GLU A N 1
ATOM 613 C CA . GLU A 1 84 ? 6.661 8.209 -22.522 1.00 66.12 84 GLU A CA 1
ATOM 614 C C . GLU A 1 84 ? 7.588 7.506 -21.532 1.00 66.12 84 GLU A C 1
ATOM 616 O O . GLU A 1 84 ? 7.471 7.646 -20.314 1.00 66.12 84 GLU A O 1
ATOM 621 N N . VAL A 1 85 ? 8.533 6.741 -22.074 1.00 66.94 85 VAL A N 1
ATOM 622 C CA . VAL A 1 85 ? 9.615 6.141 -21.300 1.00 66.94 85 VAL A CA 1
ATOM 623 C C . VAL A 1 85 ? 10.667 7.223 -21.072 1.00 66.94 85 VAL A C 1
ATOM 625 O O . VAL A 1 85 ? 11.448 7.537 -21.965 1.00 66.94 85 VAL A O 1
ATOM 628 N N . ASN A 1 86 ? 10.700 7.797 -19.869 1.00 66.81 86 ASN A N 1
ATOM 629 C CA . ASN A 1 86 ? 11.793 8.667 -19.431 1.00 66.81 86 ASN A CA 1
ATOM 630 C C . ASN A 1 86 ? 13.021 7.818 -19.065 1.00 66.81 86 ASN A C 1
ATOM 632 O O . ASN A 1 86 ? 13.437 7.767 -17.906 1.00 66.81 86 ASN A O 1
ATOM 636 N N . GLU A 1 87 ? 13.585 7.104 -20.039 1.00 67.25 87 GLU A N 1
ATOM 637 C CA . GLU A 1 87 ? 14.897 6.495 -19.858 1.00 67.25 87 GLU A CA 1
ATOM 638 C C . GLU A 1 87 ? 15.978 7.543 -20.113 1.00 67.25 87 GLU A C 1
ATOM 640 O O . GLU A 1 87 ? 15.935 8.317 -21.072 1.00 67.25 87 GLU A O 1
ATOM 645 N N . ARG A 1 88 ? 16.973 7.583 -19.230 1.00 68.56 88 ARG A N 1
ATOM 646 C CA . ARG A 1 88 ? 18.184 8.350 -19.485 1.00 68.56 88 ARG A CA 1
ATOM 647 C C . ARG A 1 88 ? 18.980 7.577 -20.529 1.00 68.56 88 ARG A C 1
ATOM 649 O O . ARG A 1 88 ? 19.766 6.703 -20.178 1.00 68.56 88 ARG A O 1
ATOM 656 N N . VAL A 1 89 ? 18.721 7.861 -21.804 1.00 71.88 89 VAL A N 1
ATOM 657 C CA . VAL A 1 89 ? 19.535 7.338 -22.899 1.00 71.88 89 VAL A CA 1
ATOM 658 C C . VAL A 1 89 ? 20.903 7.992 -22.774 1.00 71.88 89 VAL A C 1
ATOM 660 O O . VAL A 1 89 ? 21.078 9.161 -23.122 1.00 71.88 89 VAL A O 1
ATOM 663 N N . ASP A 1 90 ? 21.876 7.253 -22.252 1.00 69.75 90 ASP A N 1
ATOM 664 C CA . ASP A 1 90 ? 23.269 7.613 -22.471 1.00 69.75 90 ASP A CA 1
ATOM 665 C C . ASP A 1 90 ? 23.514 7.471 -23.975 1.00 69.75 90 ASP A C 1
ATOM 667 O O . ASP A 1 90 ? 23.581 6.370 -24.525 1.00 69.75 90 ASP A O 1
ATOM 671 N N . VAL A 1 91 ? 23.554 8.613 -24.663 1.00 73.94 91 VAL A N 1
ATOM 672 C CA . VAL A 1 91 ? 23.821 8.675 -26.098 1.00 73.94 91 VAL A CA 1
ATOM 673 C C . VAL A 1 91 ? 25.273 8.257 -26.295 1.00 73.94 91 VAL A C 1
ATOM 675 O O . VAL A 1 91 ? 26.195 9.058 -26.150 1.00 73.94 91 VAL A O 1
ATOM 678 N N . GLY A 1 92 ? 25.480 6.971 -26.573 1.00 73.38 92 GLY A N 1
ATOM 679 C CA . GLY A 1 92 ? 26.774 6.458 -26.996 1.00 73.38 92 GLY A CA 1
ATOM 680 C C . GLY A 1 92 ? 27.216 7.128 -28.295 1.00 73.38 92 GLY A C 1
ATOM 681 O O . GLY A 1 92 ? 26.393 7.579 -29.095 1.00 73.38 92 GLY A O 1
ATOM 682 N N . THR A 1 93 ? 28.527 7.191 -28.524 1.00 76.94 93 THR A N 1
ATOM 683 C CA . THR A 1 93 ? 29.076 7.669 -29.796 1.00 76.94 93 THR A CA 1
ATOM 684 C C . THR A 1 93 ? 28.487 6.832 -30.938 1.00 76.94 93 THR A C 1
ATOM 686 O O . THR A 1 93 ? 28.601 5.602 -30.890 1.00 76.94 93 THR A O 1
ATOM 689 N N . PRO A 1 94 ? 27.849 7.441 -31.956 1.00 74.19 94 PRO A N 1
ATOM 690 C CA . PRO A 1 94 ? 27.288 6.680 -33.063 1.00 74.19 94 PRO A CA 1
ATOM 691 C C . PRO A 1 94 ? 28.394 5.861 -33.731 1.00 74.19 94 PRO A C 1
ATOM 693 O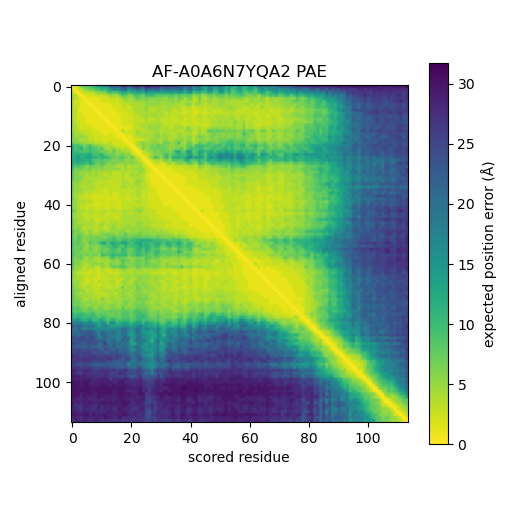 O . PRO A 1 94 ? 29.511 6.345 -33.898 1.00 74.19 94 PRO A O 1
ATOM 696 N N . ALA A 1 95 ? 28.091 4.625 -34.136 1.00 68.75 95 ALA A N 1
ATOM 697 C CA . ALA A 1 95 ? 29.080 3.725 -34.737 1.00 68.75 95 ALA A CA 1
ATOM 698 C C . ALA A 1 95 ? 29.741 4.312 -36.000 1.00 68.75 95 ALA A C 1
ATOM 700 O O . ALA A 1 95 ? 30.867 3.960 -36.328 1.00 68.75 95 ALA A O 1
ATOM 701 N N . SER A 1 96 ? 29.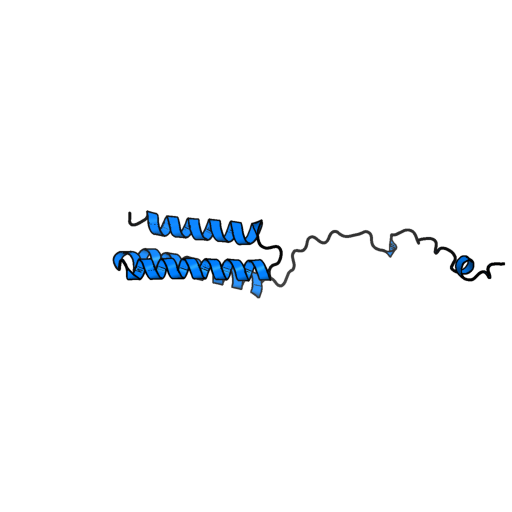074 5.254 -36.672 1.00 71.44 96 SER A N 1
ATOM 702 C CA . SER A 1 96 ? 29.613 6.023 -37.800 1.00 71.44 96 SER A CA 1
ATOM 703 C C . SER A 1 96 ? 30.690 7.045 -37.415 1.00 71.44 96 SER A C 1
ATOM 705 O O . SER A 1 96 ? 31.399 7.531 -38.288 1.00 71.44 96 SER A O 1
ATOM 707 N N . ALA A 1 97 ? 30.779 7.411 -36.135 1.00 69.25 97 ALA A N 1
ATOM 708 C CA . ALA A 1 97 ? 31.798 8.295 -35.574 1.00 69.25 97 ALA A CA 1
ATOM 709 C C . ALA A 1 97 ? 32.897 7.522 -34.825 1.00 69.25 97 ALA A C 1
ATOM 711 O O . ALA A 1 97 ? 33.858 8.130 -34.354 1.00 69.25 97 ALA A O 1
ATOM 712 N N . LEU A 1 98 ? 32.785 6.190 -34.728 1.00 71.00 98 LEU A N 1
ATOM 713 C CA . LEU A 1 98 ? 33.929 5.363 -34.372 1.00 71.00 98 LEU A CA 1
ATOM 714 C C . LEU A 1 98 ? 34.903 5.382 -35.560 1.00 71.00 98 LEU A C 1
ATOM 716 O O . LEU A 1 98 ? 34.463 5.190 -36.698 1.00 71.00 98 LEU A O 1
ATOM 720 N N . PRO A 1 99 ? 36.210 5.616 -35.339 1.00 71.38 99 PRO A N 1
ATOM 721 C CA . PRO A 1 99 ? 37.194 5.414 -36.391 1.00 71.38 99 PRO A CA 1
ATOM 722 C C . PRO A 1 99 ? 37.024 3.992 -36.920 1.00 71.38 99 PRO A C 1
ATOM 724 O O . PRO A 1 99 ? 36.846 3.063 -36.129 1.00 71.38 99 PRO A O 1
ATOM 727 N N . ALA A 1 100 ? 37.009 3.839 -38.247 1.00 69.06 100 ALA A N 1
ATOM 728 C CA . ALA A 1 100 ? 36.898 2.539 -38.886 1.00 69.06 100 ALA A CA 1
ATOM 729 C C . ALA A 1 100 ? 37.952 1.628 -38.260 1.00 69.06 100 ALA 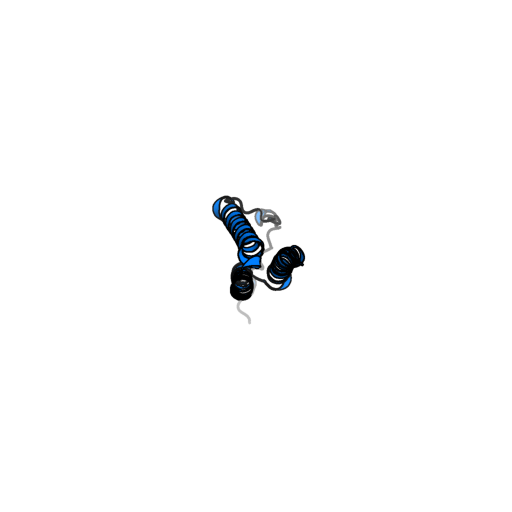A C 1
ATOM 731 O O . ALA A 1 100 ? 39.146 1.847 -38.455 1.00 69.06 100 ALA A O 1
ATOM 732 N N . ALA A 1 101 ? 37.508 0.666 -37.449 1.00 64.44 101 ALA A N 1
ATOM 733 C CA . ALA A 1 101 ? 38.391 -0.361 -36.944 1.00 64.44 101 ALA A CA 1
ATOM 734 C C . ALA A 1 101 ? 39.004 -1.000 -38.184 1.00 64.44 101 ALA A C 1
ATOM 736 O O . ALA A 1 101 ? 38.283 -1.549 -39.024 1.00 64.44 101 ALA A O 1
ATOM 737 N N . GLU A 1 102 ? 40.312 -0.820 -38.334 1.00 63.03 102 GLU A N 1
ATOM 738 C CA . GLU A 1 102 ? 41.107 -1.468 -39.357 1.00 63.03 102 GLU A CA 1
ATOM 739 C C . GLU A 1 102 ? 40.785 -2.953 -39.230 1.00 63.03 102 GLU A C 1
ATOM 741 O O . GLU A 1 102 ? 41.088 -3.578 -38.212 1.00 63.03 102 GLU A O 1
ATOM 746 N N . ARG A 1 103 ? 40.006 -3.484 -40.185 1.00 62.00 103 ARG A N 1
ATOM 747 C CA . ARG A 1 103 ? 39.699 -4.912 -40.220 1.00 62.00 103 ARG A CA 1
ATOM 748 C C . ARG A 1 103 ? 41.058 -5.598 -40.159 1.00 62.00 103 ARG A C 1
ATOM 750 O O . ARG A 1 103 ? 41.831 -5.368 -41.090 1.00 62.00 103 ARG A O 1
ATOM 757 N N . PRO A 1 104 ? 41.370 -6.419 -39.137 1.00 61.00 104 PRO A N 1
ATOM 758 C CA . PRO A 1 104 ? 42.507 -7.306 -39.272 1.00 61.00 104 PRO A CA 1
ATOM 759 C C . PRO A 1 104 ? 42.250 -8.086 -40.556 1.00 61.00 104 PRO A C 1
ATOM 761 O O . PRO A 1 104 ? 41.153 -8.626 -40.746 1.00 61.00 104 PRO A O 1
ATOM 764 N N . ALA A 1 105 ? 43.195 -7.991 -41.488 1.00 64.75 105 ALA A N 1
ATOM 765 C CA . ALA A 1 105 ? 43.076 -8.597 -42.795 1.00 64.75 105 ALA A CA 1
ATOM 766 C C . ALA A 1 105 ? 42.741 -10.074 -42.578 1.00 64.75 105 ALA A C 1
ATOM 768 O O . ALA A 1 105 ? 43.553 -10.841 -42.070 1.00 64.75 105 ALA A O 1
ATOM 769 N N . VAL A 1 106 ? 41.514 -10.467 -42.920 1.00 60.19 106 VAL A N 1
ATOM 770 C CA . VAL A 1 106 ? 41.073 -11.869 -42.855 1.00 60.19 106 VAL A CA 1
ATOM 771 C C . VAL A 1 106 ? 41.963 -12.742 -43.762 1.00 60.19 106 VAL A C 1
ATOM 773 O O . VAL A 1 106 ? 42.027 -13.954 -43.584 1.00 60.19 106 VAL A O 1
ATOM 776 N N . GLU A 1 107 ? 42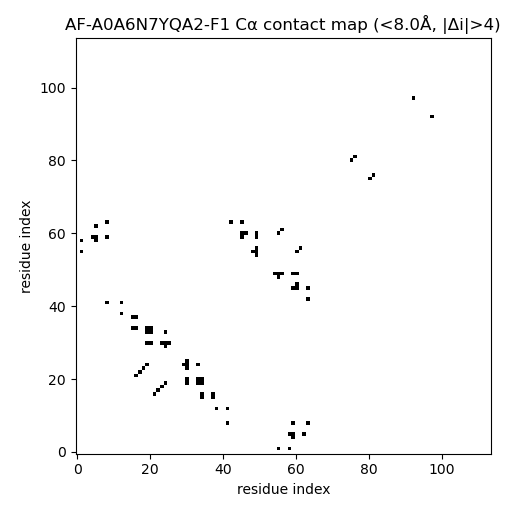.722 -12.107 -44.662 1.00 58.59 107 GLU A N 1
ATOM 777 C CA . GLU A 1 107 ? 43.862 -12.650 -45.404 1.00 58.59 107 GLU A CA 1
ATOM 778 C C . GLU A 1 107 ? 44.868 -13.421 -44.521 1.00 58.59 107 GLU A C 1
ATOM 780 O O . GLU A 1 107 ? 45.289 -14.507 -44.912 1.00 58.59 107 GLU A O 1
ATOM 785 N N . ASP A 1 108 ? 45.202 -12.937 -43.316 1.00 57.41 108 ASP A N 1
ATOM 786 C CA . ASP A 1 108 ? 46.184 -13.593 -42.425 1.00 57.41 108 ASP A CA 1
ATOM 787 C C . ASP A 1 108 ? 45.626 -14.865 -41.754 1.00 57.41 108 ASP A C 1
ATOM 789 O O . ASP A 1 108 ? 46.378 -15.741 -41.329 1.00 57.41 108 ASP A O 1
ATOM 793 N N . LEU A 1 109 ? 44.296 -15.004 -41.690 1.00 62.12 109 LEU A N 1
ATOM 794 C CA . LEU A 1 109 ? 43.608 -16.200 -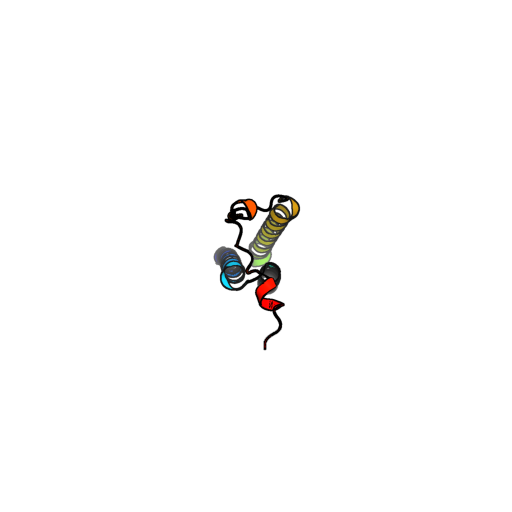41.178 1.00 62.12 109 LEU A CA 1
ATOM 795 C C . LEU A 1 109 ? 43.352 -17.259 -42.265 1.00 62.12 109 LEU A C 1
ATOM 797 O O . LEU A 1 109 ? 42.998 -18.390 -41.932 1.00 62.12 109 LEU A O 1
ATOM 801 N N . LEU A 1 110 ? 43.518 -16.907 -43.546 1.00 67.75 110 LEU A N 1
ATOM 802 C CA . LEU A 1 110 ? 43.362 -17.806 -44.698 1.00 67.75 110 LEU A CA 1
ATOM 803 C C . LEU A 1 110 ? 44.695 -18.182 -45.362 1.00 67.75 110 LEU A C 1
ATOM 805 O O . LEU A 1 110 ? 44.703 -19.015 -46.271 1.00 67.75 110 LEU A O 1
ATOM 809 N N . ALA A 1 111 ? 45.817 -17.613 -44.913 1.00 68.94 111 ALA A N 1
ATOM 810 C CA . ALA A 1 111 ? 47.136 -18.018 -45.375 1.00 68.94 111 ALA A CA 1
ATOM 811 C C . ALA A 1 111 ? 47.414 -19.485 -44.970 1.00 68.94 111 ALA A C 1
ATOM 813 O O . ALA A 1 111 ? 47.291 -19.828 -43.788 1.00 68.94 111 ALA A O 1
ATOM 814 N N . PRO A 1 112 ? 47.781 -20.374 -45.915 1.00 63.38 112 PRO A N 1
ATOM 815 C CA . PRO A 1 112 ? 48.159 -21.741 -45.584 1.00 63.38 112 PRO A CA 1
ATOM 816 C C . PRO A 1 112 ? 49.402 -21.714 -44.690 1.00 63.38 112 PRO A C 1
ATOM 818 O O . PRO A 1 112 ? 50.448 -21.197 -45.079 1.00 63.38 112 PRO A O 1
ATOM 821 N N . GLN A 1 113 ? 49.268 -22.250 -43.476 1.00 70.31 113 GLN A N 1
ATOM 822 C CA . GLN A 1 113 ? 50.400 -22.463 -42.577 1.00 70.31 113 GLN A CA 1
ATOM 823 C C . GLN A 1 113 ? 51.346 -23.505 -43.210 1.00 70.31 113 GLN A C 1
ATOM 825 O O . GLN A 1 113 ? 50.838 -24.507 -43.726 1.00 70.31 113 GLN A O 1
ATOM 830 N N . PRO A 1 114 ? 52.671 -23.265 -43.224 1.00 67.62 114 PRO A N 1
ATOM 831 C CA . PRO A 1 114 ? 53.653 -24.173 -43.821 1.00 67.62 114 PRO A CA 1
ATOM 832 C C . PRO A 1 114 ? 53.785 -25.505 -43.071 1.00 67.62 114 PRO A C 1
ATOM 834 O O . PRO A 1 114 ? 53.592 -25.524 -41.833 1.00 67.62 114 PRO A O 1
#

Foldseek 3Di:
DLPVQLVVLVVQLVVQLCCQQVPPDPDPVSSVVSNVVSLVVSVVVLVVVCVVDVVNCCVSVVSSVVVVVVVVVVCCCCPVVPPDDPDPPPPDDPPVPPDPPPPPPCVVVPPDDD

Mean predicted aligned error: 12.59 Å

Radius of gyration: 27.25 Å; Cα contacts (8 Å, |Δi|>4): 46; chains: 1; bounding box: 70×33×67 Å

Secondary structure (DSSP, 8-state):
-TTHHHHHHHHHHHHHHHIIIIII-SSHHHHHHHHHHHHHHHHHHHHHHHHH-GGGIIIIIHHHHHHHHHHHHHHHHHHHH----------PPPGGGS-------THHHHSPP-

Solvent-accessible surface area (backbone atoms only — not comparable to full-atom values): 6863 Å² total; per-residue (Å²): 117,87,64,56,57,44,51,49,49,53,50,53,50,54,52,48,49,48,46,40,46,75,72,66,33,90,44,72,69,52,24,52,52,52,43,50,53,50,52,50,53,50,50,50,52,49,50,53,50,31,70,76,36,71,86,42,35,61,58,44,49,48,48,52,50,52,50,51,50,52,52,51,49,52,50,48,50,53,68,73,65,55,85,70,82,88,66,86,74,77,81,66,82,54,76,89,74,47,76,79,73,77,68,75,61,64,64,74,80,67,55,82,80,133

pLDDT: mean 80.14, std 10.38, range [57.06, 94.25]